Protein AF-A0A662EAS0-F1 (afdb_monomer_lite)

pLDDT: mean 74.75, std 19.12, range [41.97, 96.69]

Structure (mmCIF, N/CA/C/O backbone):
data_AF-A0A662EAS0-F1
#
_entry.id   AF-A0A662EAS0-F1
#
loop_
_atom_site.group_PDB
_atom_site.id
_atom_site.type_symbol
_atom_site.label_atom_id
_atom_site.label_alt_id
_atom_site.label_comp_id
_atom_site.label_asym_id
_atom_site.label_entity_id
_atom_site.label_seq_id
_atom_site.pdbx_PDB_ins_code
_atom_site.Cartn_x
_atom_site.Cartn_y
_atom_site.Cartn_z
_atom_site.occupancy
_atom_site.B_iso_or_equiv
_atom_site.auth_seq_id
_atom_site.auth_comp_id
_atom_site.auth_asym_id
_atom_site.auth_atom_id
_atom_site.pdbx_PDB_model_num
ATOM 1 N N . MET A 1 1 ? 27.065 -5.985 -7.268 1.00 63.06 1 MET A N 1
ATOM 2 C CA . MET A 1 1 ? 26.330 -4.761 -7.660 1.00 63.06 1 MET A CA 1
ATOM 3 C C . MET A 1 1 ? 24.864 -5.116 -7.942 1.00 63.06 1 MET A C 1
ATOM 5 O O . MET A 1 1 ? 24.368 -4.840 -9.021 1.00 63.06 1 MET A O 1
ATOM 9 N N . PHE A 1 2 ? 24.175 -5.736 -6.974 1.00 65.56 2 PHE A N 1
ATOM 10 C CA . PHE A 1 2 ? 22.832 -6.330 -7.136 1.00 65.56 2 PHE A CA 1
ATOM 11 C C . PHE A 1 2 ? 21.850 -5.786 -6.083 1.00 65.56 2 PHE A C 1
ATOM 13 O O . PHE A 1 2 ? 21.191 -6.536 -5.376 1.00 65.56 2 PHE A O 1
ATOM 20 N N . GLY A 1 3 ? 21.859 -4.472 -5.856 1.00 79.50 3 GLY A N 1
ATOM 21 C CA . GLY A 1 3 ? 21.081 -3.877 -4.758 1.00 79.50 3 GLY A CA 1
ATOM 22 C C . GLY A 1 3 ? 19.765 -3.262 -5.217 1.00 79.50 3 GLY A C 1
ATOM 23 O O . GLY A 1 3 ? 18.712 -3.514 -4.642 1.00 79.50 3 GLY A O 1
ATOM 24 N N . SER A 1 4 ? 19.833 -2.447 -6.269 1.00 88.31 4 SER A N 1
ATOM 25 C CA . SER A 1 4 ? 18.753 -1.503 -6.584 1.00 88.31 4 SER A CA 1
ATOM 26 C C . SER A 1 4 ? 18.165 -1.715 -7.976 1.00 88.31 4 SER A C 1
ATOM 28 O O . SER A 1 4 ? 16.963 -1.550 -8.167 1.00 88.31 4 SER A O 1
ATOM 30 N N . SER A 1 5 ? 18.989 -2.111 -8.951 1.00 89.75 5 SER A N 1
ATOM 31 C CA . SER A 1 5 ? 18.551 -2.258 -10.344 1.00 89.75 5 SER A CA 1
ATOM 32 C C . SER A 1 5 ? 17.612 -3.450 -10.541 1.00 89.75 5 SER A C 1
ATOM 34 O O . SER A 1 5 ? 16.590 -3.305 -11.204 1.00 89.75 5 SER A O 1
ATOM 36 N N . GLU A 1 6 ? 17.890 -4.600 -9.920 1.00 89.62 6 GLU A N 1
ATOM 37 C CA . GLU A 1 6 ? 16.985 -5.760 -9.977 1.00 89.62 6 GLU A CA 1
ATOM 38 C C . GLU A 1 6 ? 15.658 -5.495 -9.276 1.00 89.62 6 GLU A C 1
ATOM 40 O O . GLU A 1 6 ? 14.608 -5.849 -9.806 1.00 89.62 6 GLU A O 1
ATOM 45 N N . MET A 1 7 ? 15.681 -4.795 -8.140 1.00 92.25 7 MET A N 1
ATOM 46 C CA . MET A 1 7 ? 14.455 -4.425 -7.433 1.00 92.25 7 MET A CA 1
ATOM 47 C C . MET A 1 7 ? 13.564 -3.511 -8.286 1.00 92.25 7 MET A C 1
ATOM 49 O O . MET A 1 7 ? 12.345 -3.681 -8.288 1.00 92.25 7 MET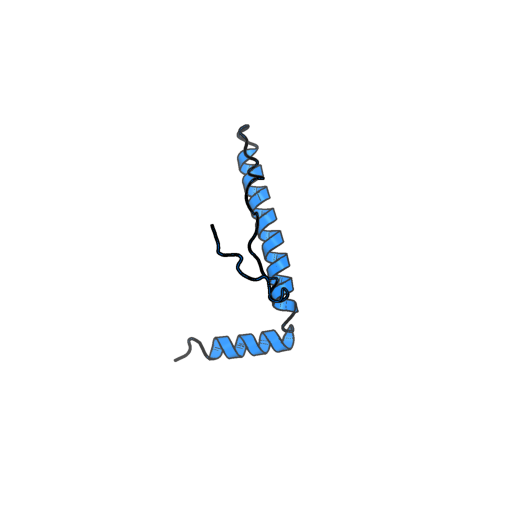 A O 1
ATOM 53 N N . ILE A 1 8 ? 14.157 -2.596 -9.067 1.00 93.62 8 ILE A N 1
ATOM 54 C CA . ILE A 1 8 ? 13.420 -1.761 -10.030 1.00 93.62 8 ILE A CA 1
ATOM 55 C C . ILE A 1 8 ? 12.773 -2.620 -11.126 1.00 93.62 8 ILE A C 1
ATOM 57 O O . ILE A 1 8 ? 11.608 -2.410 -11.460 1.00 93.62 8 ILE A O 1
ATOM 61 N N . ILE A 1 9 ? 13.503 -3.600 -11.669 1.00 94.50 9 ILE A N 1
ATOM 62 C CA . ILE A 1 9 ? 13.017 -4.465 -12.753 1.00 94.50 9 ILE A CA 1
ATOM 63 C C . ILE A 1 9 ? 11.847 -5.318 -12.260 1.00 94.50 9 ILE A C 1
ATOM 65 O O . ILE A 1 9 ? 10.810 -5.379 -12.919 1.00 94.50 9 ILE A O 1
ATOM 69 N N . VAL A 1 10 ? 11.974 -5.917 -11.074 1.00 93.75 10 VAL A N 1
ATOM 70 C CA . VAL A 1 10 ? 10.895 -6.693 -10.449 1.00 93.75 10 VAL A CA 1
ATOM 71 C C . VAL A 1 10 ? 9.671 -5.814 -10.203 1.00 93.75 10 VAL A C 1
ATOM 73 O O . VAL A 1 10 ? 8.557 -6.230 -10.520 1.00 93.75 10 VAL A O 1
ATOM 76 N N . LEU A 1 11 ? 9.853 -4.581 -9.713 1.00 93.06 11 LEU A N 1
ATOM 77 C CA . LEU A 1 11 ? 8.735 -3.654 -9.532 1.00 93.06 11 LEU A CA 1
ATOM 78 C C . LEU A 1 11 ? 8.016 -3.350 -10.843 1.00 93.06 11 LEU A C 1
ATOM 80 O O . LEU A 1 11 ? 6.788 -3.349 -10.862 1.00 93.06 11 LEU A O 1
ATOM 84 N N . ILE A 1 12 ? 8.753 -3.117 -11.930 1.00 94.88 12 ILE A N 1
ATOM 85 C CA . ILE A 1 12 ? 8.155 -2.861 -13.244 1.00 94.88 12 ILE A CA 1
ATOM 86 C C . ILE A 1 12 ? 7.340 -4.072 -13.703 1.00 94.88 12 ILE A C 1
ATOM 88 O O . ILE A 1 12 ? 6.194 -3.903 -14.113 1.00 94.88 12 ILE A O 1
ATOM 92 N N . VAL A 1 13 ? 7.878 -5.290 -13.584 1.00 95.38 13 VAL A N 1
ATOM 93 C CA . VAL A 1 13 ? 7.153 -6.517 -13.958 1.00 95.38 13 VAL A CA 1
ATOM 94 C C . VAL A 1 13 ? 5.864 -6.660 -13.147 1.00 95.38 13 VAL A C 1
ATOM 96 O O . VAL A 1 13 ? 4.799 -6.893 -13.717 1.00 95.38 13 VAL A O 1
ATOM 99 N N . VAL A 1 14 ? 5.922 -6.452 -11.830 1.00 94.38 14 VAL A N 1
ATOM 100 C CA . VAL A 1 14 ? 4.736 -6.490 -10.960 1.00 94.38 14 VAL A CA 1
ATOM 101 C C . VAL A 1 14 ? 3.738 -5.394 -11.351 1.00 94.38 14 VAL A C 1
ATOM 103 O O . VAL A 1 14 ? 2.547 -5.670 -11.466 1.00 94.38 14 VAL A O 1
ATOM 106 N N . LEU A 1 15 ? 4.185 -4.166 -11.625 1.00 93.69 15 LEU A N 1
ATOM 107 C CA . LEU A 1 15 ? 3.301 -3.090 -12.081 1.00 93.69 15 LEU A CA 1
ATOM 108 C C . LEU A 1 15 ? 2.628 -3.401 -13.420 1.00 93.69 15 LEU A C 1
ATOM 110 O O . LEU A 1 15 ? 1.493 -2.981 -13.615 1.00 93.69 15 LEU A O 1
ATOM 114 N N . VAL A 1 16 ? 3.293 -4.103 -14.337 1.00 94.50 16 VAL A N 1
ATOM 115 C CA . VAL A 1 16 ? 2.708 -4.481 -15.632 1.00 94.50 16 VAL A CA 1
ATOM 116 C C . VAL A 1 16 ? 1.667 -5.588 -15.461 1.00 94.50 16 VAL A C 1
ATOM 118 O O . VAL A 1 16 ? 0.594 -5.503 -16.050 1.00 94.50 16 VAL A O 1
ATOM 121 N N . LEU A 1 17 ? 1.947 -6.595 -14.630 1.00 94.31 17 LEU A N 1
ATOM 122 C CA . LEU A 1 17 ? 1.027 -7.713 -14.393 1.00 94.31 17 LEU A CA 1
ATOM 123 C C . LEU A 1 17 ? -0.205 -7.300 -13.581 1.00 94.31 17 LEU A C 1
ATOM 125 O O . LEU A 1 17 ? -1.325 -7.689 -13.901 1.00 94.31 17 LEU A O 1
ATOM 129 N N . PHE A 1 18 ? 0.002 -6.523 -12.519 1.00 91.88 18 PHE A N 1
ATOM 130 C CA . PHE A 1 18 ? -1.063 -6.121 -11.604 1.00 91.88 18 PHE A CA 1
ATOM 131 C C . PHE A 1 18 ? -1.677 -4.765 -11.972 1.00 91.88 18 PHE A C 1
ATOM 133 O O . PHE A 1 18 ? -2.811 -4.487 -11.599 1.00 91.88 18 PHE A O 1
ATOM 140 N N . GLY A 1 19 ? -0.968 -3.913 -12.712 1.00 88.88 19 GLY A N 1
ATOM 141 C CA . GLY A 1 19 ? -1.380 -2.543 -13.008 1.00 88.88 19 GLY A CA 1
ATOM 142 C C . GLY A 1 19 ? -1.052 -1.564 -11.873 1.00 88.88 19 GLY A C 1
ATOM 143 O O . GLY A 1 19 ? -1.183 -1.869 -10.684 1.00 88.88 19 GLY A O 1
ATOM 144 N N . GLY A 1 20 ? -0.696 -0.325 -12.230 1.00 89.69 20 GLY A N 1
ATOM 145 C CA . GLY A 1 20 ? -0.327 0.723 -11.264 1.00 89.69 20 GLY A CA 1
ATOM 146 C C . GLY A 1 20 ? -1.43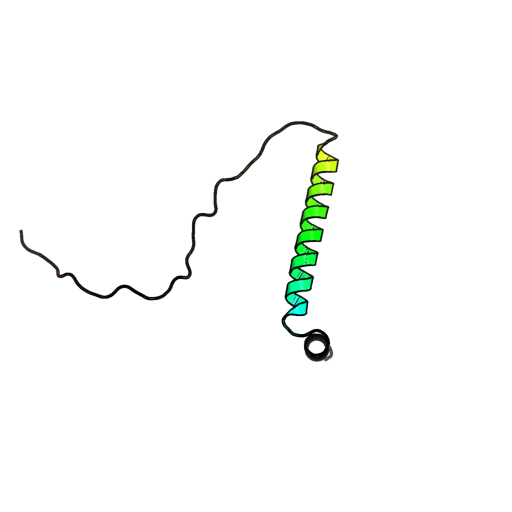7 1.122 -10.280 1.00 89.69 20 GLY A C 1
ATOM 147 O O . GLY A 1 20 ? -1.152 1.681 -9.226 1.00 89.69 20 GLY A O 1
ATOM 148 N N . SER A 1 21 ? -2.703 0.809 -10.579 1.00 89.44 21 SER A N 1
ATOM 149 C CA . SER A 1 21 ? -3.839 1.121 -9.701 1.00 89.44 21 SER A CA 1
ATOM 150 C C . SER A 1 21 ? -4.155 0.031 -8.671 1.00 89.44 21 SER A C 1
ATOM 152 O O . SER A 1 21 ? -4.840 0.320 -7.690 1.00 89.44 21 SER A O 1
ATOM 154 N N . GLN A 1 22 ? -3.664 -1.201 -8.852 1.00 91.31 22 GLN A N 1
ATOM 155 C CA . GLN A 1 22 ? -3.992 -2.315 -7.956 1.00 91.31 22 GLN A CA 1
ATOM 156 C C . GLN A 1 22 ? -3.092 -2.339 -6.721 1.00 91.31 22 GLN A C 1
ATOM 158 O O . GLN A 1 22 ? -3.609 -2.436 -5.614 1.00 91.31 22 GLN A O 1
ATOM 163 N N . LEU A 1 23 ? -1.779 -2.136 -6.868 1.00 91.56 23 LEU A N 1
ATOM 164 C CA . LEU A 1 23 ? -0.840 -2.013 -5.738 1.00 91.56 23 LEU A CA 1
ATOM 165 C C . LEU A 1 23 ? -1.309 -1.030 -4.639 1.00 91.56 23 LEU A C 1
ATOM 167 O O . LEU A 1 23 ? -1.402 -1.446 -3.482 1.00 91.56 23 LEU A O 1
ATOM 171 N N . PRO A 1 24 ? -1.678 0.232 -4.949 1.00 88.62 24 PRO A N 1
ATOM 172 C CA . PRO A 1 24 ? -2.140 1.175 -3.930 1.00 88.62 24 PRO A CA 1
ATOM 173 C C . PRO A 1 24 ? -3.504 0.799 -3.336 1.00 88.62 24 PRO A C 1
ATOM 175 O O . PRO A 1 24 ? -3.736 1.036 -2.152 1.00 88.62 24 PRO A O 1
ATOM 178 N N . LYS A 1 25 ? -4.405 0.176 -4.109 1.00 93.12 25 LYS A N 1
ATOM 179 C CA . LYS A 1 25 ? -5.689 -0.323 -3.585 1.00 93.12 25 LYS A CA 1
ATOM 180 C C . LYS A 1 25 ? -5.485 -1.476 -2.603 1.00 93.12 25 LYS A C 1
ATOM 182 O O . LYS A 1 25 ? -6.085 -1.465 -1.531 1.00 93.12 25 LYS A O 1
ATOM 187 N N . LEU A 1 26 ? -4.618 -2.434 -2.942 1.00 93.69 26 LEU A N 1
ATOM 188 C CA . LEU A 1 26 ? -4.264 -3.548 -2.063 1.00 93.69 26 LEU A CA 1
ATOM 189 C C . LEU A 1 26 ? -3.602 -3.032 -0.782 1.00 93.69 26 LEU A C 1
ATOM 191 O O . LEU A 1 26 ? -4.030 -3.407 0.305 1.00 93.69 26 LEU A O 1
ATOM 195 N N . ALA A 1 27 ? -2.633 -2.119 -0.893 1.00 94.00 27 ALA A N 1
ATOM 196 C CA . ALA A 1 27 ? -1.975 -1.513 0.263 1.00 94.00 27 ALA A CA 1
ATOM 197 C C . ALA A 1 27 ? -2.962 -0.758 1.168 1.00 94.00 27 ALA A C 1
ATOM 199 O O . ALA A 1 27 ? -2.920 -0.907 2.387 1.00 94.00 27 ALA A O 1
ATOM 200 N N . LYS A 1 28 ? -3.895 0.007 0.587 1.00 95.38 28 LYS A N 1
ATOM 201 C CA . LYS A 1 28 ? -4.924 0.735 1.342 1.00 95.38 28 LYS A CA 1
ATOM 202 C C . LYS A 1 28 ? -5.863 -0.212 2.094 1.00 95.38 28 LYS A C 1
ATOM 204 O O . LYS A 1 28 ? -6.169 0.043 3.256 1.00 95.38 28 LYS A O 1
ATOM 209 N N . ASN A 1 29 ? -6.306 -1.296 1.460 1.00 95.56 29 ASN A N 1
ATOM 210 C CA . ASN A 1 29 ? -7.189 -2.276 2.096 1.00 95.56 29 ASN A CA 1
ATOM 211 C C . ASN A 1 29 ? -6.455 -3.078 3.179 1.00 95.56 29 ASN A C 1
ATOM 213 O O . ASN A 1 29 ? -6.994 -3.265 4.267 1.00 95.56 29 ASN A O 1
ATOM 217 N N . LEU A 1 30 ? -5.210 -3.484 2.915 1.00 96.69 30 LEU A N 1
ATOM 218 C CA . LEU A 1 30 ? -4.368 -4.188 3.880 1.00 96.69 30 LEU A CA 1
ATOM 219 C C . LEU A 1 30 ? -4.031 -3.304 5.086 1.00 96.69 30 LEU A C 1
ATOM 221 O O . LEU A 1 30 ? -4.091 -3.770 6.217 1.00 96.69 30 LEU A O 1
ATOM 225 N N . GLY A 1 31 ? -3.732 -2.023 4.860 1.00 95.50 31 GLY A N 1
ATOM 226 C CA . GLY A 1 31 ? -3.460 -1.061 5.926 1.00 95.50 31 GLY A CA 1
ATOM 227 C C . GLY A 1 31 ? -4.677 -0.818 6.817 1.00 95.50 31 GLY A C 1
ATOM 228 O O . GLY A 1 31 ? -4.541 -0.780 8.035 1.00 95.50 31 GLY A O 1
ATOM 229 N N . LYS A 1 32 ? -5.879 -0.726 6.231 1.00 96.31 32 LYS A N 1
ATOM 230 C CA . LYS A 1 32 ? -7.131 -0.649 7.001 1.00 96.31 32 LYS A CA 1
ATOM 231 C C . LYS A 1 32 ? -7.356 -1.900 7.846 1.00 96.31 32 LYS A C 1
ATOM 233 O O . LYS A 1 32 ? -7.553 -1.774 9.047 1.00 96.31 32 LYS A O 1
ATOM 238 N N . ALA A 1 33 ? -7.240 -3.083 7.241 1.00 96.56 33 ALA A N 1
ATOM 239 C CA . ALA A 1 33 ? -7.396 -4.350 7.952 1.00 96.56 33 ALA A CA 1
ATOM 240 C C . ALA A 1 33 ? -6.366 -4.504 9.082 1.00 96.56 33 ALA A C 1
ATOM 242 O O . ALA A 1 33 ? -6.711 -4.913 10.184 1.00 96.56 33 ALA A O 1
ATOM 243 N N . GLN A 1 34 ? -5.106 -4.129 8.839 1.00 96.56 34 GLN A N 1
ATOM 244 C CA . GLN A 1 34 ? -4.057 -4.168 9.856 1.00 96.56 34 GLN A CA 1
ATOM 245 C C . GLN A 1 34 ? -4.330 -3.176 10.995 1.00 96.56 34 GLN A C 1
ATOM 247 O O . GLN A 1 34 ? -4.108 -3.522 12.154 1.00 96.56 34 GLN A O 1
ATOM 252 N N . LYS A 1 35 ? -4.812 -1.965 10.682 1.00 94.75 35 LYS A N 1
ATOM 253 C CA . LYS A 1 35 ? -5.186 -0.958 11.682 1.00 94.75 35 LYS A CA 1
ATOM 254 C C . LYS A 1 35 ? -6.328 -1.464 12.562 1.00 94.75 35 LYS A C 1
ATOM 256 O O . LYS A 1 35 ? -6.165 -1.506 13.772 1.00 94.75 35 LYS A O 1
ATOM 261 N N . GLU A 1 36 ? -7.428 -1.913 11.962 1.00 95.94 36 GLU A N 1
ATOM 262 C CA . GLU A 1 36 ? -8.587 -2.447 12.692 1.00 95.94 36 GLU A CA 1
ATOM 263 C C . GLU A 1 36 ? -8.216 -3.680 13.527 1.00 95.94 36 GLU A C 1
ATOM 265 O O . GLU A 1 36 ? -8.643 -3.810 14.670 1.00 95.94 36 GLU A O 1
ATOM 270 N N . PHE A 1 37 ? -7.346 -4.550 13.007 1.00 95.44 37 PHE A N 1
ATOM 271 C CA . PHE A 1 37 ? -6.823 -5.692 13.754 1.00 95.44 37 PHE A CA 1
ATOM 272 C C . PHE A 1 37 ? -5.983 -5.265 14.967 1.00 95.44 37 PHE A C 1
ATOM 274 O O . PHE A 1 37 ? -6.117 -5.832 16.050 1.00 95.44 37 PHE A O 1
ATOM 281 N N . LYS A 1 38 ? -5.115 -4.257 14.807 1.00 93.19 38 LYS A N 1
ATOM 282 C CA . LYS A 1 38 ? -4.287 -3.718 15.895 1.00 93.19 38 LYS A CA 1
ATOM 283 C C . LYS A 1 38 ? -5.146 -3.039 16.964 1.00 93.19 38 LYS A C 1
ATOM 285 O O . LYS A 1 38 ? -4.901 -3.263 18.147 1.00 93.19 38 LYS A O 1
ATOM 290 N N . ASP A 1 39 ? -6.132 -2.253 16.536 1.00 93.31 39 ASP A N 1
ATOM 291 C CA . ASP A 1 39 ? -7.072 -1.544 17.403 1.00 93.31 39 ASP A CA 1
ATOM 292 C C . ASP A 1 39 ? -7.907 -2.554 18.208 1.00 93.31 39 ASP A C 1
ATOM 294 O O . ASP A 1 39 ? -7.923 -2.489 19.434 1.00 93.31 39 ASP A O 1
ATOM 298 N N . GLY A 1 40 ? -8.470 -3.576 17.552 1.00 91.19 40 GLY A N 1
ATOM 299 C CA . GLY A 1 40 ? -9.243 -4.632 18.214 1.00 91.19 40 GLY A CA 1
ATOM 300 C C . GLY A 1 40 ? -8.426 -5.475 19.200 1.00 91.19 40 GLY A C 1
ATOM 301 O O . GLY A 1 40 ? -8.912 -5.809 20.278 1.00 91.19 40 GLY A O 1
ATOM 302 N N . ILE A 1 41 ? -7.156 -5.775 18.895 1.00 91.50 41 ILE A N 1
ATOM 303 C CA . ILE A 1 41 ? -6.254 -6.409 19.874 1.00 91.50 41 ILE A CA 1
ATOM 304 C C . ILE A 1 41 ? -5.980 -5.464 21.051 1.00 91.50 41 ILE A C 1
ATOM 306 O O . ILE A 1 41 ? -5.949 -5.909 22.197 1.00 91.50 41 ILE A O 1
ATOM 310 N N . GLY A 1 42 ? -5.764 -4.172 20.797 1.00 87.94 42 GLY A N 1
ATOM 311 C CA . GLY A 1 42 ? -5.531 -3.174 21.842 1.00 87.94 42 GLY A CA 1
ATOM 312 C C . GLY A 1 42 ? -6.729 -3.001 22.778 1.00 87.94 42 GLY A C 1
ATOM 313 O O . GLY A 1 42 ? -6.544 -2.906 23.989 1.00 87.94 42 GLY A O 1
ATOM 314 N N . GLU A 1 43 ? -7.942 -3.011 22.231 1.00 82.88 43 GLU A N 1
ATOM 315 C CA . GLU A 1 43 ? -9.197 -2.976 22.986 1.00 82.88 43 GLU A CA 1
ATOM 316 C C . GLU A 1 43 ? -9.419 -4.260 23.786 1.00 82.88 43 GLU A C 1
ATOM 318 O O . GLU A 1 43 ? -9.726 -4.181 24.972 1.00 82.88 43 GLU A O 1
ATOM 323 N N . ALA A 1 44 ? -9.171 -5.435 23.197 1.00 77.62 44 ALA A N 1
ATOM 324 C CA . ALA A 1 44 ? -9.283 -6.712 23.903 1.00 77.62 44 ALA A CA 1
ATOM 325 C C . ALA A 1 44 ? -8.346 -6.790 25.120 1.00 77.62 44 ALA A C 1
ATOM 327 O O . ALA A 1 44 ? -8.752 -7.251 26.177 1.00 77.62 44 ALA A O 1
ATOM 328 N N . ASN A 1 45 ? -7.119 -6.269 25.007 1.00 75.25 45 ASN A N 1
ATOM 329 C CA . ASN A 1 45 ? -6.182 -6.208 26.135 1.00 75.25 45 ASN A CA 1
ATOM 330 C C . ASN A 1 45 ? -6.551 -5.141 27.183 1.00 75.25 45 ASN A C 1
ATOM 332 O O . ASN A 1 45 ? -6.065 -5.197 28.310 1.00 75.25 45 ASN A O 1
ATOM 336 N N . LYS A 1 46 ? -7.368 -4.143 26.822 1.00 69.31 46 LYS A N 1
ATOM 337 C CA . LYS A 1 46 ? -7.878 -3.116 27.745 1.00 69.31 46 LYS A CA 1
ATOM 338 C C . LYS A 1 46 ? -9.182 -3.540 28.428 1.00 69.31 46 LYS A C 1
ATOM 340 O O . LYS A 1 46 ? -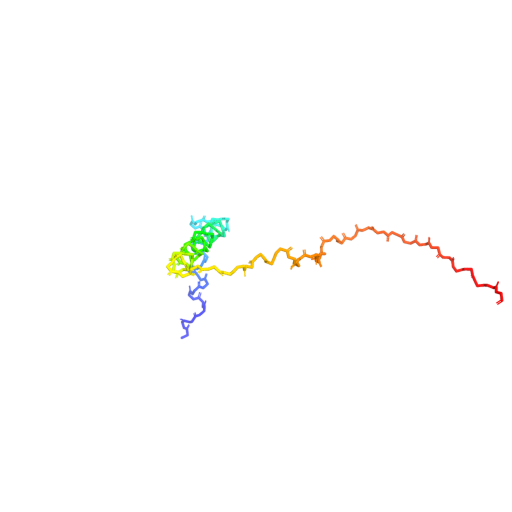9.447 -3.064 29.522 1.00 69.31 46 LYS A O 1
ATOM 345 N N . ALA A 1 47 ? -9.971 -4.430 27.826 1.00 60.78 47 ALA A N 1
ATOM 346 C CA . ALA A 1 47 ? -11.248 -4.897 28.372 1.00 60.78 47 ALA A CA 1
ATOM 347 C C . ALA A 1 47 ? -11.107 -5.711 29.676 1.00 60.78 47 ALA A C 1
ATOM 349 O O . ALA A 1 47 ? -12.041 -5.748 30.471 1.00 60.78 47 ALA A O 1
ATOM 350 N N . ASP A 1 48 ? -9.932 -6.284 29.950 1.00 59.88 48 ASP A N 1
ATOM 351 C CA . ASP A 1 48 ? -9.613 -6.906 31.245 1.00 59.88 48 ASP A CA 1
ATOM 352 C C . ASP A 1 48 ? -9.201 -5.881 32.338 1.00 59.88 48 ASP A C 1
ATOM 354 O O . ASP A 1 48 ? -8.930 -6.260 33.478 1.00 59.88 48 ASP A O 1
ATOM 358 N N . ALA A 1 49 ? -9.162 -4.574 32.025 1.00 59.06 49 ALA A N 1
ATOM 359 C CA . ALA A 1 49 ? -8.803 -3.489 32.947 1.00 59.06 49 ALA A CA 1
ATOM 360 C C . ALA A 1 49 ? -9.545 -2.166 32.619 1.00 59.06 49 ALA A C 1
ATOM 362 O O . ALA A 1 49 ? -9.025 -1.308 31.908 1.00 59.06 49 ALA A O 1
ATOM 363 N N . GLU A 1 50 ? -10.751 -1.947 33.148 1.00 54.81 50 GLU A N 1
ATOM 364 C CA . GLU A 1 50 ? -11.557 -0.730 32.892 1.00 54.81 50 GLU A CA 1
ATOM 365 C C . GLU A 1 50 ? -11.548 0.266 34.097 1.00 54.81 50 GLU A C 1
ATOM 367 O O . GLU A 1 50 ? -11.328 -0.198 35.221 1.00 54.81 50 GLU A O 1
ATOM 372 N N . PRO A 1 51 ? -11.842 1.599 33.974 1.00 63.38 51 PRO A N 1
ATOM 373 C CA . PRO A 1 51 ? -11.933 2.504 32.803 1.00 63.38 51 PRO A CA 1
ATOM 374 C C . PRO A 1 51 ? -11.042 3.763 32.906 1.00 63.38 51 PRO A C 1
ATOM 376 O O . PRO A 1 51 ? -10.958 4.386 33.962 1.00 63.38 51 PRO A O 1
ATOM 379 N N . ALA A 1 52 ? -10.536 4.285 31.779 1.00 49.72 52 ALA A N 1
ATOM 380 C CA . ALA A 1 52 ? -10.315 5.733 31.631 1.00 49.72 52 ALA A CA 1
ATOM 381 C C . ALA A 1 52 ? -10.166 6.173 30.162 1.00 49.72 52 ALA A C 1
ATOM 383 O O . ALA A 1 52 ? -9.179 5.863 29.503 1.00 49.72 52 ALA A O 1
ATOM 384 N N . LYS A 1 53 ? -11.176 6.928 29.711 1.00 58.06 53 LYS A N 1
ATOM 385 C CA . LYS A 1 53 ? -11.173 8.078 28.785 1.00 58.06 53 LYS A CA 1
ATOM 386 C C . LYS A 1 53 ? -9.938 8.287 27.894 1.00 58.06 53 LYS A C 1
ATOM 388 O O . LYS A 1 53 ? -8.859 8.565 28.403 1.00 58.06 53 LYS A O 1
ATOM 393 N N . ALA A 1 54 ? -10.179 8.412 26.590 1.00 49.00 54 ALA A N 1
ATOM 394 C CA . ALA A 1 54 ? -9.826 9.618 25.833 1.00 49.00 54 ALA A CA 1
ATOM 395 C C . ALA A 1 54 ? -10.368 9.498 24.404 1.00 49.00 54 ALA A C 1
ATOM 397 O O . ALA A 1 54 ? -9.779 8.819 23.568 1.00 49.00 54 ALA A O 1
ATOM 398 N N . ASP A 1 55 ? -11.452 10.213 24.121 1.00 59.78 55 ASP A N 1
ATOM 399 C CA . ASP A 1 55 ? -11.566 10.885 22.834 1.00 59.78 55 ASP A CA 1
ATOM 400 C C . ASP A 1 55 ? -10.509 11.999 22.800 1.00 59.78 55 ASP A C 1
ATOM 402 O O . ASP A 1 55 ? -10.507 12.852 23.693 1.00 59.78 55 ASP A O 1
ATOM 406 N N . PRO A 1 56 ? -9.658 12.075 21.767 1.00 48.81 56 PRO A N 1
ATOM 407 C CA . PRO A 1 56 ? -9.126 13.341 21.313 1.00 48.81 56 PRO A CA 1
ATOM 408 C C . PRO A 1 56 ? -9.697 13.592 19.918 1.00 48.81 56 PRO A C 1
ATOM 410 O O . PRO A 1 56 ? -8.999 13.538 18.911 1.00 48.81 56 PRO A O 1
ATOM 413 N N . ALA A 1 57 ? -10.998 13.872 19.854 1.00 52.09 57 ALA A N 1
ATOM 414 C CA . ALA A 1 57 ? -11.581 14.565 18.713 1.00 52.09 57 ALA A CA 1
ATOM 415 C C . ALA A 1 57 ? -11.419 16.078 18.918 1.00 52.09 57 ALA A C 1
ATOM 417 O O . ALA A 1 57 ? -12.386 16.825 19.002 1.00 52.09 57 ALA A O 1
ATOM 418 N N . VAL A 1 58 ? -10.171 16.524 19.024 1.00 55.84 58 VAL A N 1
ATOM 419 C CA . VAL A 1 58 ? -9.776 17.889 18.693 1.00 55.84 58 VAL A CA 1
ATOM 420 C C . VAL A 1 58 ? -8.390 17.816 18.076 1.00 55.84 58 VAL A C 1
ATOM 422 O O . VAL A 1 58 ? -7.448 17.374 18.721 1.00 55.84 58 VAL A O 1
ATOM 425 N N . GLU A 1 59 ? -8.342 18.267 16.821 1.00 47.88 59 GLU A N 1
ATOM 426 C CA . GLU A 1 59 ? -7.198 18.840 16.102 1.00 47.88 59 GLU A CA 1
ATOM 427 C C . GLU A 1 59 ? -6.843 18.132 14.785 1.00 47.88 59 GLU A C 1
ATOM 429 O O . GLU A 1 59 ? -5.951 17.298 14.692 1.00 47.88 59 GLU A O 1
ATOM 434 N N . ALA A 1 60 ? -7.544 18.541 13.725 1.00 41.97 60 ALA A N 1
ATOM 435 C CA . ALA A 1 60 ? -6.960 18.685 12.393 1.00 41.97 60 ALA A CA 1
ATOM 436 C C . ALA A 1 60 ? -7.784 19.706 11.593 1.00 41.97 60 ALA A C 1
ATOM 438 O O . ALA A 1 60 ? -8.429 19.390 10.593 1.00 41.97 60 ALA A O 1
ATOM 439 N N . ALA A 1 61 ? -7.780 20.958 12.056 1.00 50.22 61 ALA A N 1
ATOM 440 C CA . ALA A 1 61 ? -8.005 22.062 11.143 1.00 50.22 61 ALA A CA 1
ATOM 441 C C . ALA A 1 61 ? -6.786 22.154 10.211 1.00 50.22 61 ALA A C 1
ATOM 443 O O . ALA A 1 61 ? -5.674 22.392 10.660 1.00 50.22 61 ALA A O 1
ATOM 444 N N . SER A 1 62 ? -7.050 21.993 8.916 1.00 49.38 62 SER A N 1
ATOM 445 C CA . SER A 1 62 ? -6.485 22.807 7.838 1.00 49.38 62 SER A CA 1
ATOM 446 C C . SER A 1 62 ? -4.959 22.838 7.634 1.00 49.38 62 SER A C 1
ATOM 448 O O . SER A 1 62 ? -4.219 23.526 8.328 1.00 49.38 62 SER A O 1
ATOM 450 N N . ASN A 1 63 ? -4.520 22.258 6.513 1.00 51.56 63 ASN A N 1
ATOM 451 C CA . ASN A 1 63 ? -3.776 23.037 5.514 1.00 51.56 63 ASN A CA 1
ATOM 452 C C . ASN A 1 63 ? -3.975 22.390 4.129 1.00 51.56 63 ASN A C 1
ATOM 454 O O . ASN A 1 63 ? -3.566 21.259 3.894 1.00 51.56 63 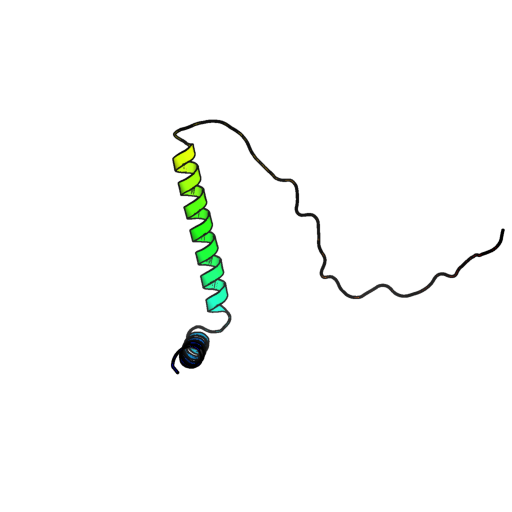ASN A O 1
ATOM 458 N N . LYS A 1 64 ? -4.839 22.981 3.298 1.00 49.53 64 LYS A N 1
ATOM 459 C CA . LYS A 1 64 ? -4.498 23.920 2.212 1.00 49.53 64 LYS A CA 1
ATOM 460 C C . LYS A 1 64 ? -3.852 23.226 1.008 1.00 49.53 64 LYS A C 1
ATOM 462 O O . LYS A 1 64 ? -2.647 23.013 0.973 1.00 49.53 64 LYS A O 1
ATOM 467 N N . ALA A 1 65 ? -4.673 22.995 -0.014 1.00 48.00 65 ALA A N 1
ATOM 468 C CA . ALA A 1 65 ? -4.250 22.930 -1.409 1.00 48.00 65 ALA A CA 1
ATOM 469 C C . ALA A 1 65 ? -5.423 23.321 -2.326 1.00 48.00 65 ALA A C 1
ATOM 471 O O . ALA A 1 65 ? -5.896 22.512 -3.111 1.00 48.00 65 ALA A O 1
ATOM 472 N N . ASP A 1 66 ? -5.868 24.573 -2.218 1.00 49.97 66 ASP A N 1
ATOM 473 C CA . ASP A 1 66 ? -6.536 25.267 -3.322 1.00 49.97 66 ASP A CA 1
ATOM 474 C C . ASP A 1 66 ? -5.598 26.397 -3.766 1.00 49.97 66 ASP A C 1
ATOM 476 O O . ASP A 1 66 ? -5.463 27.401 -3.056 1.00 49.97 66 ASP A O 1
ATOM 480 N N . PRO A 1 67 ? -4.851 26.228 -4.871 1.00 53.75 67 PRO A N 1
ATOM 481 C CA . PRO A 1 67 ? -4.174 27.325 -5.527 1.00 53.75 67 PRO A CA 1
ATOM 482 C C . PRO A 1 67 ? -5.110 27.961 -6.563 1.00 53.75 67 PRO A C 1
ATOM 484 O O . PRO A 1 67 ? -5.811 27.268 -7.293 1.00 53.75 67 PRO A O 1
ATOM 487 N N . ALA A 1 68 ? -5.002 29.283 -6.679 1.00 52.09 68 ALA A N 1
ATOM 488 C CA . ALA A 1 68 ? -5.506 30.108 -7.776 1.00 52.09 68 ALA A CA 1
ATOM 489 C C . ALA A 1 68 ? -7.010 30.427 -7.783 1.00 52.09 68 ALA A C 1
ATOM 491 O O . ALA A 1 68 ? -7.793 29.817 -8.500 1.00 52.09 68 ALA A O 1
ATOM 492 N N . ALA A 1 69 ? -7.365 31.513 -7.099 1.00 53.25 69 ALA A N 1
ATOM 493 C CA . ALA A 1 69 ? -7.976 32.686 -7.726 1.00 53.25 69 ALA A CA 1
ATOM 494 C C . ALA A 1 69 ? -8.250 33.721 -6.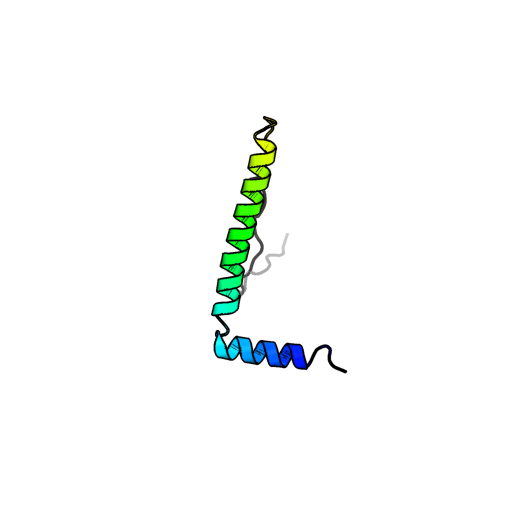634 1.00 53.25 69 ALA A C 1
ATOM 496 O O . ALA A 1 69 ? -9.139 33.505 -5.828 1.00 53.25 69 ALA A O 1
ATOM 497 N N . GLU A 1 70 ? -7.515 34.832 -6.612 1.00 48.12 70 GLU A N 1
ATOM 498 C CA . GLU A 1 70 ? -8.144 36.130 -6.363 1.00 48.12 70 GLU A CA 1
ATOM 499 C C . GLU A 1 70 ? -7.212 37.263 -6.782 1.00 48.12 70 GLU A C 1
ATOM 501 O O . GLU A 1 70 ? -6.043 37.358 -6.403 1.00 48.12 70 GLU A O 1
ATOM 506 N N . ALA A 1 71 ? -7.757 38.054 -7.694 1.00 49.78 71 ALA A N 1
ATOM 507 C CA . ALA A 1 71 ? -7.134 39.156 -8.373 1.00 49.78 71 ALA A CA 1
ATOM 508 C C . ALA A 1 71 ? -7.138 40.404 -7.479 1.00 49.78 71 ALA A C 1
ATOM 510 O O . ALA A 1 71 ? -8.125 40.714 -6.826 1.00 49.78 71 ALA A O 1
ATOM 511 N N . THR A 1 72 ? -6.006 41.102 -7.498 1.00 50.47 72 THR A N 1
ATOM 512 C CA . THR A 1 72 ? -5.844 42.560 -7.625 1.00 50.47 72 THR A CA 1
ATOM 513 C C . THR A 1 72 ? -6.900 43.520 -7.048 1.00 50.47 72 THR A C 1
ATOM 515 O O . THR A 1 72 ? -8.053 43.520 -7.463 1.00 50.47 72 THR A O 1
ATOM 518 N N . SER A 1 73 ? -6.357 44.536 -6.363 1.00 55.78 73 SER A N 1
ATOM 519 C CA . SER A 1 73 ? -6.813 45.939 -6.315 1.00 55.78 73 SER A CA 1
ATOM 520 C C . SER A 1 73 ? -7.726 46.357 -5.160 1.00 55.78 73 SER A C 1
ATOM 522 O O . SER A 1 73 ? -8.939 46.215 -5.224 1.00 55.78 73 SER A O 1
ATOM 524 N N . ASN A 1 74 ? -7.135 47.043 -4.178 1.00 57.81 74 ASN A N 1
ATOM 525 C CA . ASN A 1 74 ? -7.499 48.426 -3.830 1.00 57.81 74 ASN A CA 1
ATOM 526 C C . ASN A 1 74 ? -6.377 48.999 -2.951 1.00 57.81 74 ASN A C 1
ATOM 528 O O . ASN A 1 74 ? -6.069 48.459 -1.897 1.00 57.81 74 ASN A O 1
ATOM 532 N N . LYS A 1 75 ? -5.519 49.856 -3.509 1.00 59.00 75 LYS A N 1
ATOM 533 C CA . LYS A 1 75 ? -5.661 51.320 -3.588 1.00 59.00 75 LYS A CA 1
ATOM 534 C C . LYS A 1 75 ? -5.617 51.944 -2.191 1.00 59.00 75 LYS A C 1
ATOM 536 O O . LYS A 1 75 ? -6.612 52.017 -1.487 1.00 59.00 75 LYS A O 1
ATOM 541 N N . SER A 1 76 ? -4.396 52.333 -1.850 1.00 60.31 76 SER A N 1
ATOM 542 C CA . SER A 1 76 ? -3.978 53.102 -0.691 1.00 60.31 76 SER A CA 1
ATOM 543 C C . SER A 1 76 ? -4.713 54.440 -0.614 1.00 60.31 76 SER A C 1
ATOM 545 O O . SER A 1 76 ? -4.634 55.221 -1.565 1.00 60.31 76 SER A O 1
ATOM 547 N N . ASP A 1 77 ? -5.350 54.700 0.524 1.00 64.56 77 ASP A N 1
ATOM 548 C CA . ASP A 1 77 ? -5.766 56.029 0.965 1.00 64.56 77 ASP A CA 1
ATOM 549 C C . ASP A 1 77 ? -4.865 56.429 2.147 1.00 64.56 77 ASP A C 1
ATOM 551 O O . ASP A 1 77 ? -5.138 56.117 3.304 1.00 64.56 77 ASP A O 1
ATOM 555 N N . ASP A 1 78 ? -3.742 57.073 1.821 1.00 60.22 78 ASP A N 1
ATOM 556 C CA . ASP A 1 78 ? -2.877 57.807 2.748 1.00 60.22 78 ASP A CA 1
ATOM 557 C C .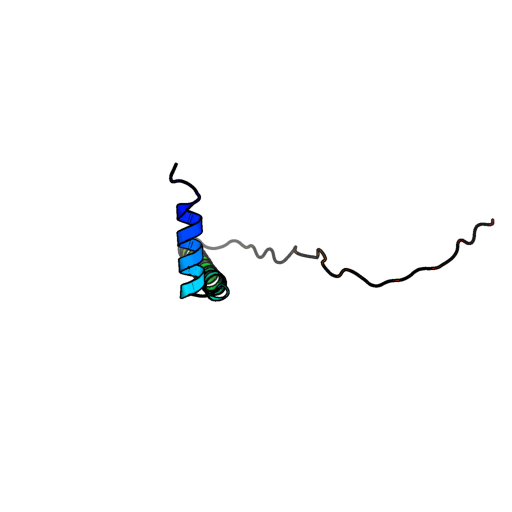 ASP A 1 78 ? -3.279 59.288 2.701 1.00 60.22 78 ASP A C 1
ATOM 559 O O . ASP A 1 78 ? -3.051 59.937 1.680 1.00 60.22 78 ASP A O 1
ATOM 563 N N . ALA A 1 79 ? -3.867 59.815 3.782 1.00 57.56 79 ALA A N 1
ATOM 564 C CA . ALA A 1 79 ? -3.712 61.208 4.230 1.00 57.56 79 ALA A CA 1
ATOM 565 C C . ALA A 1 79 ? -4.576 61.489 5.473 1.00 57.56 79 ALA A C 1
ATOM 567 O O . ALA A 1 79 ? -5.782 61.713 5.363 1.00 57.56 79 ALA A O 1
ATOM 568 N N . ASN A 1 80 ? -3.940 61.556 6.642 1.00 54.03 80 ASN A N 1
ATOM 569 C CA . ASN A 1 80 ? -4.306 62.498 7.702 1.00 54.03 80 ASN A CA 1
ATOM 570 C C . ASN A 1 80 ? -3.058 62.897 8.487 1.00 54.03 80 ASN A C 1
ATOM 572 O O . ASN A 1 80 ? -2.341 61.973 8.931 1.00 54.03 80 ASN A O 1
#

Radius of gyration: 25.78 Å; chains: 1; bounding box: 38×70×49 Å

Sequence (80 aa):
MFGSSEMIIVLIVVLVLFGGSQLPKLAKNLGKAQKEFKDGIGEANKADAEPAKADPAVEAASNKADPAAEATSNKSDDAN

Secondary structure (DSSP, 8-state):
--SSHHHHHHHHHHHHHH-TTHHHHHHHHHHHHHHHHHHHHHHHHHHTS-------------------------------

Foldseek 3Di:
DPDPPVVVVVVVVCCVVQNPVRVVVVVVVVVVVVVVVVVVVVVVVCVVPDDDDDDPPDDDDDDDDDDDDDDDDDDDDDDD